Protein AF-A0A8T6UWV5-F1 (afdb_monomer_lite)

Secondary structure (DSSP, 8-state):
-EEEEEE-SSSEEEEEEEE--SS--HHHHHHHHHHTT--TTS-EEE-TT-HHHHHHHHHTT-TTEEE----TTHHHHHHHHHTTSEEEE-TT-HHHHHHHHH--EEEPTTSPEEEEE-

Structure (mmCIF, N/CA/C/O backbone):
data_AF-A0A8T6UWV5-F1
#
_entry.id   AF-A0A8T6UWV5-F1
#
loop_
_atom_site.group_PDB
_atom_site.id
_atom_site.type_symbol
_atom_site.label_atom_id
_atom_site.label_alt_id
_atom_site.label_comp_id
_atom_site.label_asym_id
_atom_site.label_entity_id
_atom_site.label_seq_id
_atom_site.pdbx_PDB_ins_code
_atom_site.Cartn_x
_atom_site.Cartn_y
_atom_site.Cartn_z
_atom_site.occupancy
_atom_site.B_iso_or_equiv
_atom_site.auth_seq_id
_atom_site.auth_comp_id
_atom_site.auth_asym_id
_atom_site.auth_atom_id
_atom_site.pdbx_PDB_model_num
ATOM 1 N N . ALA A 1 1 ? 1.239 -6.045 1.170 1.00 86.12 1 ALA A N 1
ATOM 2 C CA . ALA A 1 1 ? 0.349 -6.359 0.034 1.00 86.12 1 ALA A CA 1
ATOM 3 C C . ALA A 1 1 ? 0.506 -5.263 -1.013 1.00 86.12 1 ALA A C 1
ATOM 5 O O . ALA A 1 1 ? 0.861 -4.156 -0.627 1.00 86.12 1 ALA A O 1
ATOM 6 N N . LEU A 1 2 ? 0.273 -5.563 -2.291 1.00 90.75 2 LEU A N 1
ATOM 7 C CA . LEU A 1 2 ? 0.231 -4.596 -3.389 1.00 90.75 2 LEU A CA 1
ATOM 8 C C . LEU A 1 2 ? -1.200 -4.532 -3.919 1.00 90.75 2 LEU A C 1
ATOM 10 O O . LEU A 1 2 ? -1.771 -5.571 -4.269 1.00 90.75 2 LEU A O 1
ATOM 14 N N . 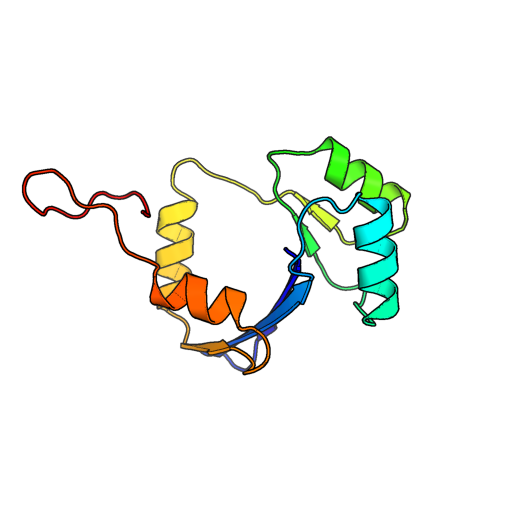ILE A 1 3 ? -1.763 -3.328 -3.947 1.00 92.62 3 ILE A N 1
ATOM 15 C CA . ILE A 1 3 ? -3.131 -3.056 -4.385 1.00 92.62 3 ILE A CA 1
ATOM 16 C C . ILE A 1 3 ? -3.056 -1.982 -5.461 1.00 92.62 3 ILE A C 1
ATOM 18 O O . ILE A 1 3 ? -2.459 -0.929 -5.250 1.00 92.62 3 ILE A O 1
ATOM 22 N N . GLU A 1 4 ? -3.668 -2.264 -6.597 1.00 93.06 4 GLU A N 1
ATOM 23 C CA . GLU A 1 4 ? -3.851 -1.321 -7.683 1.00 93.06 4 GLU A CA 1
ATOM 24 C C . GLU A 1 4 ? -5.176 -0.575 -7.490 1.00 93.06 4 GLU A C 1
ATOM 26 O O . GLU A 1 4 ? -6.197 -1.168 -7.114 1.00 93.06 4 GLU A O 1
ATOM 31 N N . VAL A 1 5 ? -5.149 0.737 -7.720 1.00 93.00 5 VAL A N 1
ATOM 32 C CA . VAL A 1 5 ? -6.293 1.630 -7.526 1.00 93.00 5 VAL A CA 1
ATOM 33 C C . VAL A 1 5 ? -6.597 2.334 -8.837 1.00 93.00 5 VAL A C 1
ATOM 35 O O . VAL A 1 5 ? -5.748 3.027 -9.387 1.00 93.00 5 VAL A O 1
ATOM 38 N N . HIS A 1 6 ? -7.834 2.195 -9.307 1.00 91.94 6 HIS A N 1
ATOM 39 C CA . HIS A 1 6 ? -8.315 2.797 -10.547 1.00 91.94 6 HIS A CA 1
ATOM 40 C C . HIS A 1 6 ? -9.407 3.811 -10.246 1.00 91.94 6 HIS A C 1
ATOM 42 O O . HIS A 1 6 ? -10.366 3.503 -9.540 1.00 91.94 6 HIS A O 1
ATOM 48 N N . ARG A 1 7 ? -9.326 5.012 -10.819 1.00 92.31 7 ARG A N 1
ATOM 49 C CA . ARG A 1 7 ? -10.450 5.952 -10.773 1.00 92.31 7 ARG A CA 1
ATOM 50 C C . ARG A 1 7 ? -11.403 5.644 -11.924 1.00 92.31 7 ARG A C 1
ATOM 52 O O . ARG A 1 7 ? -11.044 5.834 -13.080 1.00 92.31 7 ARG A O 1
ATOM 59 N N . ILE A 1 8 ? -12.603 5.157 -11.609 1.00 93.25 8 ILE A N 1
ATOM 60 C CA . ILE A 1 8 ? -13.609 4.799 -12.622 1.00 93.25 8 ILE A CA 1
ATOM 61 C C . ILE A 1 8 ? -14.376 6.049 -13.061 1.00 93.25 8 ILE A C 1
ATOM 63 O O . ILE A 1 8 ? -14.632 6.239 -14.247 1.00 93.25 8 ILE A O 1
ATOM 67 N N . ASN A 1 9 ? -14.743 6.901 -12.103 1.00 93.31 9 ASN A N 1
ATOM 68 C CA . ASN A 1 9 ? -15.380 8.193 -12.348 1.00 93.31 9 ASN A CA 1
ATOM 69 C C . ASN A 1 9 ? -15.106 9.153 -11.168 1.00 93.31 9 ASN A C 1
ATOM 71 O O . ASN A 1 9 ? -14.227 8.903 -10.337 1.00 93.31 9 ASN A O 1
ATOM 75 N N . ASP A 1 10 ? -15.833 10.269 -11.096 1.00 90.69 10 ASP A N 1
ATOM 76 C CA . ASP A 1 10 ? -15.617 11.280 -10.061 1.00 90.69 10 ASP A CA 1
ATOM 77 C C . ASP A 1 10 ? -15.878 10.779 -8.639 1.00 90.69 10 ASP A C 1
ATOM 79 O O . ASP A 1 10 ? -15.166 11.212 -7.732 1.00 90.69 10 ASP A O 1
ATOM 83 N N . THR A 1 11 ? -16.827 9.854 -8.461 1.00 93.56 11 THR A N 1
ATOM 84 C CA . THR A 1 11 ? -17.257 9.319 -7.162 1.00 93.56 11 THR A CA 1
ATOM 85 C C . THR A 1 11 ? -16.895 7.853 -6.955 1.00 93.56 11 THR A C 1
ATOM 87 O O . THR A 1 11 ? -16.974 7.382 -5.833 1.00 93.56 11 THR A O 1
ATOM 90 N N . THR A 1 12 ? -16.473 7.111 -7.979 1.00 93.75 12 THR A N 1
ATOM 91 C CA . THR A 1 12 ? -16.217 5.667 -7.890 1.00 93.75 12 THR A CA 1
ATOM 92 C C . THR A 1 12 ? -14.741 5.339 -8.078 1.00 93.75 12 THR A C 1
ATOM 94 O O . THR A 1 12 ? -14.127 5.700 -9.090 1.00 93.75 12 THR A O 1
ATOM 97 N N . ILE A 1 13 ? -14.201 4.560 -7.141 1.00 95.50 13 ILE A N 1
ATOM 98 C CA . ILE A 1 13 ? -12.853 3.992 -7.215 1.00 95.50 13 ILE A CA 1
ATOM 99 C C . ILE A 1 13 ? -12.909 2.463 -7.260 1.00 95.50 13 ILE A C 1
ATOM 101 O O . ILE A 1 13 ? -13.697 1.826 -6.562 1.00 95.50 13 ILE A O 1
ATOM 105 N N . GLY A 1 14 ? -12.071 1.875 -8.105 1.00 94.56 14 GLY A N 1
ATOM 106 C CA . GLY A 1 14 ? -11.877 0.440 -8.246 1.00 94.56 14 GLY A CA 1
ATOM 107 C C . GLY A 1 14 ? -10.616 -0.022 -7.527 1.00 94.56 14 GLY A C 1
ATOM 108 O O . GLY A 1 14 ? -9.561 0.582 -7.697 1.00 94.56 14 GLY A O 1
ATOM 109 N N . LEU A 1 15 ? -10.713 -1.104 -6.755 1.00 94.25 15 LEU A N 1
ATOM 110 C CA . LEU A 1 15 ? -9.576 -1.746 -6.096 1.00 94.25 15 LEU A CA 1
ATOM 111 C C . LEU A 1 15 ? -9.325 -3.138 -6.676 1.00 94.25 15 LEU A C 1
ATOM 113 O O . LEU A 1 15 ? -10.249 -3.953 -6.800 1.00 94.25 15 LEU A O 1
ATOM 117 N N . GLN A 1 16 ? -8.058 -3.424 -6.960 1.00 93.06 16 GLN A N 1
ATOM 118 C CA . GLN A 1 16 ? -7.592 -4.732 -7.393 1.00 93.06 16 GLN A CA 1
ATOM 119 C C . GLN A 1 16 ? -6.369 -5.159 -6.583 1.00 93.06 16 GLN A C 1
ATOM 121 O O . GLN A 1 16 ? -5.328 -4.513 -6.578 1.00 93.06 16 GLN A O 1
ATOM 126 N N . GLU A 1 17 ? -6.487 -6.283 -5.893 1.00 93.19 17 GLU A N 1
ATOM 127 C CA . GLU A 1 17 ? -5.374 -6.922 -5.208 1.00 93.19 17 GLU A CA 1
ATOM 128 C C . GLU A 1 17 ? -4.462 -7.602 -6.233 1.00 93.19 17 GLU A C 1
ATOM 130 O O . GLU A 1 17 ? -4.899 -8.478 -6.981 1.00 93.19 17 GLU A O 1
ATOM 135 N N . VAL A 1 18 ? -3.191 -7.198 -6.254 1.00 91.31 18 VAL A N 1
ATOM 136 C CA . VAL A 1 18 ? -2.178 -7.736 -7.174 1.00 91.31 18 VAL A CA 1
ATOM 137 C C . VAL A 1 18 ? -1.275 -8.725 -6.442 1.00 91.31 18 VAL A C 1
ATOM 139 O O . VAL A 1 18 ? -1.024 -9.831 -6.918 1.00 91.31 18 VAL A O 1
ATOM 142 N N . ILE A 1 19 ? -0.809 -8.365 -5.241 1.00 91.19 19 ILE A N 1
ATOM 143 C CA . ILE A 1 19 ? 0.062 -9.227 -4.432 1.00 91.19 19 ILE A CA 1
ATOM 144 C C . ILE A 1 19 ? -0.429 -9.267 -2.989 1.00 91.19 19 ILE A C 1
ATOM 146 O O . ILE A 1 19 ? -0.328 -8.284 -2.256 1.00 91.19 19 ILE A O 1
ATOM 150 N N . TYR A 1 20 ? -0.843 -10.446 -2.530 1.00 87.69 20 TYR A N 1
ATOM 151 C CA . TYR A 1 20 ? -1.095 -10.718 -1.116 1.00 87.69 20 TYR A CA 1
ATOM 152 C C . TYR A 1 20 ? -0.324 -11.967 -0.683 1.00 87.69 20 TYR A C 1
ATOM 154 O O . TYR A 1 20 ? -0.735 -13.097 -0.930 1.00 87.69 20 TYR A O 1
ATOM 162 N N . SER A 1 21 ? 0.853 -11.767 -0.086 1.00 85.00 21 SER A N 1
ATOM 163 C CA . SER A 1 21 ? 1.704 -12.850 0.413 1.00 85.00 21 SER A CA 1
ATOM 164 C C . SER A 1 21 ? 2.559 -12.367 1.578 1.00 85.00 21 SER A C 1
ATOM 166 O O . SER A 1 21 ? 2.894 -11.185 1.663 1.00 85.00 21 SER A O 1
ATOM 168 N N . LYS A 1 22 ? 2.925 -13.294 2.464 1.00 84.88 22 LYS A N 1
ATOM 169 C CA . LYS A 1 22 ? 3.864 -13.063 3.568 1.00 84.88 22 LYS A CA 1
ATOM 170 C C . LYS A 1 22 ? 5.243 -13.614 3.203 1.00 84.88 22 LYS A C 1
ATOM 172 O O . LYS A 1 22 ? 5.330 -14.540 2.402 1.00 84.88 22 LYS A O 1
ATOM 177 N N . GLY A 1 23 ? 6.292 -13.059 3.811 1.00 85.12 23 GLY A N 1
ATOM 178 C CA . GLY A 1 23 ? 7.660 -13.585 3.713 1.00 85.12 23 GLY A CA 1
ATOM 179 C C . GLY A 1 23 ? 8.361 -13.368 2.369 1.00 85.12 23 GLY A C 1
ATOM 180 O O . GLY A 1 23 ? 9.336 -14.057 2.098 1.00 85.12 23 GLY A O 1
ATOM 181 N N . LEU A 1 24 ? 7.870 -12.450 1.533 1.00 86.75 24 LEU A N 1
ATOM 182 C CA . LEU A 1 24 ? 8.557 -12.058 0.302 1.00 86.75 24 LEU A CA 1
ATOM 183 C C . LEU A 1 24 ? 9.654 -11.040 0.616 1.00 86.75 24 LEU A C 1
ATOM 185 O O . LEU A 1 24 ? 9.435 -10.133 1.421 1.00 86.75 24 LEU A O 1
ATOM 189 N N . THR A 1 25 ? 10.804 -11.170 -0.039 1.00 89.56 25 THR A N 1
ATOM 190 C CA . THR A 1 25 ? 11.829 -10.120 -0.034 1.00 89.56 25 THR A CA 1
ATOM 191 C C . THR A 1 25 ? 11.426 -8.973 -0.965 1.00 89.56 25 THR A C 1
ATOM 193 O O . THR A 1 25 ? 10.577 -9.146 -1.842 1.00 89.56 25 THR A O 1
ATOM 196 N N . ASN A 1 26 ? 12.055 -7.801 -0.827 1.00 90.25 26 ASN A N 1
ATOM 197 C CA . ASN A 1 26 ? 11.818 -6.665 -1.730 1.00 90.25 26 ASN A CA 1
ATOM 198 C C . ASN A 1 26 ? 12.087 -7.036 -3.199 1.00 90.25 26 ASN A C 1
ATOM 200 O O . ASN A 1 26 ? 11.328 -6.657 -4.090 1.00 90.25 26 ASN A O 1
ATOM 204 N N . LYS A 1 27 ? 13.103 -7.872 -3.443 1.00 89.50 27 LYS A N 1
ATOM 205 C CA . LYS A 1 27 ? 13.386 -8.419 -4.771 1.00 89.50 27 LYS A CA 1
ATOM 206 C C . LYS A 1 27 ? 12.253 -9.314 -5.281 1.00 89.50 27 LYS A C 1
ATOM 208 O O . LYS A 1 27 ? 11.822 -9.143 -6.415 1.00 89.50 27 LYS A O 1
ATOM 213 N N . ASP A 1 28 ? 11.739 -10.225 -4.452 1.00 91.56 28 ASP A N 1
ATOM 214 C CA . ASP A 1 28 ? 10.628 -11.104 -4.851 1.00 91.56 28 ASP A CA 1
ATOM 215 C C . ASP A 1 28 ? 9.358 -10.305 -5.163 1.00 91.56 28 ASP A C 1
ATOM 217 O O . ASP A 1 28 ? 8.611 -10.654 -6.075 1.00 91.56 28 ASP A O 1
ATOM 221 N N . ILE A 1 29 ? 9.107 -9.227 -4.411 1.00 91.12 29 ILE A N 1
ATOM 222 C CA . ILE A 1 29 ? 7.992 -8.309 -4.668 1.00 91.12 29 ILE A CA 1
ATOM 223 C C . ILE A 1 29 ? 8.154 -7.659 -6.043 1.00 91.12 29 ILE A C 1
ATOM 225 O O . ILE A 1 29 ? 7.191 -7.643 -6.806 1.00 91.12 29 ILE A O 1
ATOM 229 N N . TYR A 1 30 ? 9.351 -7.160 -6.365 1.00 91.56 30 TYR A N 1
ATOM 230 C CA . TYR A 1 30 ? 9.635 -6.526 -7.652 1.00 91.56 30 TYR A CA 1
ATOM 231 C C . TYR A 1 30 ? 9.458 -7.494 -8.831 1.00 91.56 30 TYR A C 1
ATOM 233 O O . TYR A 1 30 ? 8.713 -7.192 -9.761 1.00 91.56 30 TYR A O 1
ATOM 241 N N . GLU A 1 31 ? 10.074 -8.679 -8.775 1.00 92.38 31 GLU A N 1
ATOM 242 C CA . GLU A 1 31 ? 9.959 -9.679 -9.848 1.00 92.38 31 GLU A CA 1
ATOM 243 C C . GLU A 1 31 ? 8.510 -10.146 -10.019 1.00 92.38 31 GLU A C 1
ATOM 245 O O . GLU A 1 31 ? 7.990 -10.190 -11.130 1.00 92.38 31 GLU A O 1
ATOM 250 N N . LYS A 1 32 ? 7.798 -10.394 -8.914 1.00 92.56 32 LYS A N 1
ATOM 251 C CA . LYS A 1 32 ? 6.390 -10.792 -8.978 1.00 92.56 32 LYS A CA 1
ATOM 252 C C . LYS A 1 32 ? 5.494 -9.681 -9.525 1.00 92.56 32 LYS A C 1
ATOM 254 O O . LYS A 1 32 ? 4.565 -9.973 -10.270 1.00 92.56 32 LYS A O 1
ATOM 259 N N . ALA A 1 33 ? 5.743 -8.423 -9.162 1.00 91.31 33 ALA A N 1
ATOM 260 C CA . ALA A 1 33 ? 5.013 -7.284 -9.717 1.00 91.31 33 ALA A CA 1
ATOM 261 C C . ALA A 1 33 ? 5.239 -7.181 -11.232 1.00 91.31 33 ALA A C 1
ATOM 263 O O . ALA A 1 33 ? 4.285 -7.016 -11.990 1.00 91.31 33 ALA A O 1
ATOM 264 N N . LYS A 1 34 ? 6.483 -7.376 -11.676 1.00 91.12 34 LYS A N 1
ATOM 265 C CA . LYS A 1 34 ? 6.851 -7.399 -13.091 1.00 91.12 34 LYS A CA 1
ATOM 266 C C . LYS A 1 34 ? 6.164 -8.536 -13.854 1.00 91.12 34 LYS A C 1
ATOM 268 O O . LYS A 1 34 ? 5.592 -8.286 -14.911 1.00 91.12 34 LYS A O 1
ATOM 273 N N . ASP A 1 35 ? 6.160 -9.751 -13.306 1.00 92.38 35 ASP A N 1
ATOM 274 C CA . ASP A 1 35 ? 5.498 -10.921 -13.904 1.00 92.38 35 ASP A CA 1
ATOM 275 C C . ASP A 1 35 ? 3.979 -10.741 -14.025 1.00 92.38 35 ASP A C 1
ATOM 277 O O . ASP A 1 35 ? 3.353 -11.236 -14.962 1.00 92.38 35 ASP 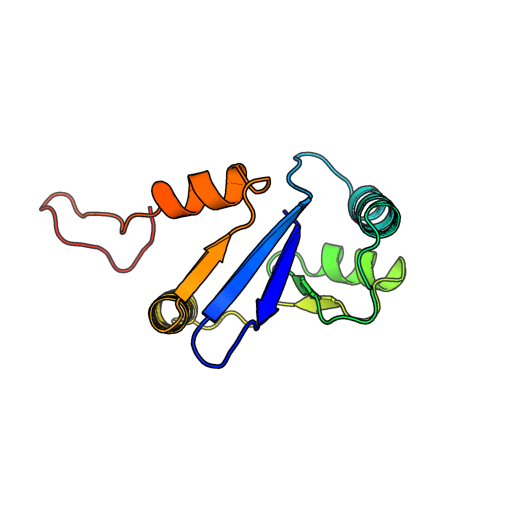A O 1
ATOM 281 N N . LEU A 1 36 ? 3.378 -10.012 -13.081 1.00 89.56 36 LEU A N 1
ATOM 282 C CA . LEU A 1 36 ? 1.956 -9.668 -13.087 1.00 89.56 36 LEU A CA 1
ATOM 283 C C . LEU A 1 36 ? 1.624 -8.479 -14.002 1.00 89.56 36 LEU A C 1
ATOM 285 O O . LEU A 1 36 ? 0.454 -8.117 -14.114 1.00 89.56 36 LEU A O 1
ATOM 289 N N . GLY A 1 37 ? 2.623 -7.893 -14.667 1.00 89.62 37 GLY A N 1
ATOM 290 C CA . GLY A 1 37 ? 2.440 -6.786 -15.601 1.00 89.62 37 GLY A CA 1
ATOM 291 C C . GLY A 1 37 ? 2.167 -5.442 -14.928 1.00 89.62 37 GLY A C 1
ATOM 292 O O . GLY A 1 37 ? 1.541 -4.586 -15.547 1.00 89.62 37 GLY A O 1
ATOM 293 N N . VAL A 1 38 ? 2.608 -5.249 -13.678 1.00 89.44 38 VAL A N 1
ATOM 294 C CA . VAL A 1 38 ? 2.512 -3.951 -12.994 1.00 89.44 38 VAL A CA 1
ATOM 295 C C . VAL A 1 38 ? 3.316 -2.909 -13.766 1.00 89.44 38 VAL A C 1
ATOM 297 O O . VAL A 1 38 ? 4.494 -3.110 -14.067 1.00 89.44 38 VAL A O 1
ATOM 300 N N . ASP A 1 39 ? 2.683 -1.775 -14.055 1.00 89.12 39 ASP A N 1
ATOM 301 C CA . ASP A 1 39 ? 3.354 -0.639 -14.669 1.00 89.12 39 ASP A CA 1
ATOM 302 C C . ASP A 1 39 ? 4.173 0.138 -13.629 1.00 89.12 39 ASP A C 1
ATOM 304 O O . ASP A 1 39 ? 3.640 0.886 -12.810 1.00 89.12 39 ASP A O 1
ATOM 308 N N . PHE A 1 40 ? 5.498 -0.005 -13.684 1.00 90.06 40 PHE A N 1
ATOM 309 C CA . PHE A 1 40 ? 6.424 0.742 -12.827 1.00 90.06 40 PHE A CA 1
ATOM 310 C C . PHE A 1 40 ? 6.529 2.237 -13.180 1.00 90.06 40 PHE A C 1
ATOM 312 O O . PHE A 1 40 ? 7.193 2.979 -12.454 1.00 90.06 40 PHE A O 1
ATOM 319 N N . GLY A 1 41 ? 5.892 2.684 -14.270 1.00 89.75 41 GLY A N 1
ATOM 320 C CA . GLY A 1 41 ? 5.680 4.095 -14.592 1.00 89.75 41 GLY A CA 1
ATOM 321 C C . GLY A 1 41 ? 4.524 4.739 -13.818 1.00 89.75 41 GLY A C 1
ATOM 322 O O . GLY A 1 41 ? 4.421 5.966 -13.789 1.00 89.75 41 GLY A O 1
ATOM 323 N N . THR A 1 42 ? 3.684 3.937 -13.162 1.00 89.75 42 THR A N 1
ATOM 324 C CA . THR A 1 42 ? 2.584 4.412 -12.319 1.00 89.75 42 THR A CA 1
ATOM 325 C C . THR A 1 42 ? 3.070 4.678 -10.891 1.00 89.75 42 THR A C 1
ATOM 327 O O . THR A 1 42 ? 3.889 3.937 -10.341 1.00 89.75 42 THR A O 1
ATOM 330 N N . GLU A 1 43 ? 2.561 5.749 -10.277 1.00 92.81 43 GLU A N 1
ATOM 331 C CA . GLU A 1 43 ? 2.903 6.121 -8.904 1.00 92.81 43 GLU A CA 1
ATOM 332 C C . GLU A 1 43 ? 2.506 5.017 -7.912 1.00 92.81 43 GLU A C 1
ATOM 334 O O . GLU A 1 43 ? 1.343 4.628 -7.802 1.00 92.81 43 GLU A O 1
ATOM 339 N N . CYS A 1 44 ? 3.482 4.538 -7.142 1.00 93.00 44 CYS A N 1
ATOM 340 C CA . CYS A 1 44 ? 3.287 3.565 -6.078 1.00 93.00 44 CYS A CA 1
ATOM 341 C C . CYS A 1 44 ? 3.536 4.225 -4.723 1.00 93.00 44 CYS A C 1
ATOM 343 O O . CYS A 1 44 ? 4.641 4.682 -4.437 1.00 93.00 44 CYS A O 1
ATOM 345 N N . ILE A 1 45 ? 2.527 4.226 -3.851 1.00 92.25 45 ILE A N 1
ATOM 346 C CA . ILE A 1 45 ? 2.648 4.759 -2.492 1.00 92.25 45 ILE A CA 1
ATOM 347 C C . ILE A 1 45 ? 2.921 3.612 -1.516 1.00 92.25 45 ILE A C 1
ATOM 349 O O . ILE A 1 45 ? 2.083 2.731 -1.325 1.00 92.25 45 ILE A O 1
ATOM 353 N N . ALA A 1 46 ? 4.095 3.627 -0.889 1.00 90.75 46 ALA A N 1
ATOM 354 C CA . ALA A 1 46 ? 4.566 2.595 0.031 1.00 90.75 46 ALA A CA 1
ATOM 355 C C . ALA A 1 46 ? 4.556 3.068 1.491 1.00 90.75 46 ALA A C 1
ATOM 357 O O . ALA A 1 46 ? 4.561 4.266 1.778 1.00 90.75 46 ALA A O 1
ATOM 358 N N . ASP A 1 47 ? 4.554 2.131 2.442 1.00 85.38 47 ASP A N 1
ATOM 359 C CA . ASP A 1 47 ? 4.576 2.483 3.861 1.00 85.38 47 ASP A CA 1
ATOM 360 C C . ASP A 1 47 ? 5.893 3.175 4.248 1.00 85.38 47 ASP A C 1
ATOM 362 O O . ASP A 1 47 ? 6.975 2.599 4.162 1.00 85.38 47 ASP A O 1
ATOM 366 N N . SER A 1 48 ? 5.792 4.412 4.736 1.00 85.25 48 SER A N 1
ATOM 367 C CA . SER A 1 4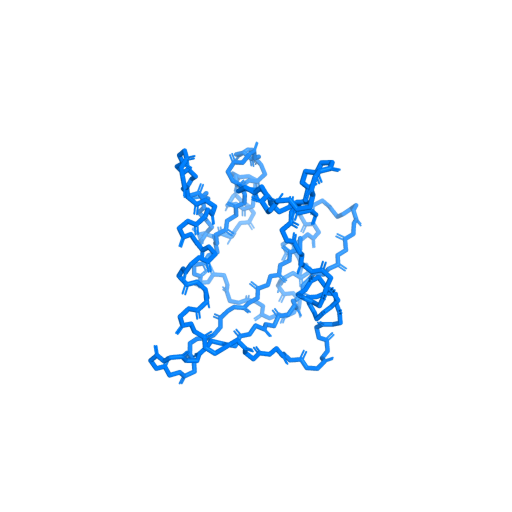8 ? 6.931 5.215 5.185 1.00 85.25 48 SER A CA 1
ATOM 368 C C . SER A 1 48 ? 7.582 4.722 6.479 1.00 85.25 48 SER A C 1
ATOM 370 O O . SER A 1 48 ? 8.636 5.233 6.851 1.00 85.25 48 SER A O 1
ATOM 372 N N . ALA A 1 49 ? 6.996 3.733 7.162 1.00 82.88 49 ALA A N 1
ATOM 373 C CA . ALA A 1 49 ? 7.612 3.105 8.330 1.00 82.88 49 ALA A CA 1
ATOM 374 C C . ALA A 1 49 ? 8.906 2.333 7.990 1.00 82.88 49 ALA A C 1
ATOM 376 O O . ALA A 1 49 ? 9.756 2.170 8.865 1.00 82.88 49 ALA A O 1
ATOM 377 N N . GLU A 1 50 ? 9.087 1.909 6.732 1.00 82.44 50 GLU A N 1
ATOM 378 C CA . GLU A 1 50 ? 10.259 1.153 6.269 1.00 82.44 50 GLU A CA 1
ATOM 379 C C . GLU A 1 50 ? 10.979 1.856 5.099 1.00 82.44 50 GLU A C 1
ATOM 381 O O . GLU A 1 50 ? 10.974 1.366 3.967 1.00 82.44 50 GLU A O 1
ATOM 386 N N . PRO A 1 51 ? 11.653 3.000 5.338 1.00 86.56 51 PRO A N 1
ATOM 387 C CA . PRO A 1 51 ? 12.291 3.782 4.274 1.00 86.56 51 PRO A CA 1
ATOM 388 C C . PRO A 1 51 ? 13.392 3.014 3.526 1.00 86.56 51 PRO A C 1
ATOM 390 O O . PRO A 1 51 ? 13.597 3.247 2.339 1.00 86.56 51 PRO A O 1
ATOM 393 N N . LYS A 1 52 ? 14.060 2.060 4.191 1.00 88.88 52 LYS A N 1
ATOM 394 C CA . LYS A 1 52 ? 15.077 1.203 3.560 1.00 88.88 52 LYS A CA 1
ATOM 395 C C . LYS A 1 52 ? 14.483 0.313 2.470 1.00 88.88 52 LYS A C 1
ATOM 397 O O . LYS A 1 52 ? 15.065 0.197 1.401 1.00 88.88 52 LYS A O 1
ATOM 402 N N . SER A 1 53 ? 13.311 -0.269 2.717 1.00 88.69 53 SER A N 1
ATOM 403 C CA . SER A 1 53 ? 12.635 -1.129 1.742 1.00 88.69 53 SER A CA 1
ATOM 404 C C . SER A 1 53 ? 12.213 -0.344 0.498 1.00 88.69 53 SER A C 1
ATOM 406 O O . SER A 1 53 ? 12.310 -0.848 -0.617 1.00 88.69 53 SER A O 1
ATOM 408 N N . ILE A 1 54 ? 11.799 0.915 0.677 1.00 89.56 54 ILE A N 1
ATOM 409 C CA . ILE A 1 54 ? 11.472 1.825 -0.430 1.00 89.56 54 ILE A CA 1
ATOM 410 C C . ILE A 1 54 ? 12.719 2.121 -1.268 1.00 89.56 54 ILE A C 1
ATOM 412 O O . ILE A 1 54 ? 12.673 2.024 -2.493 1.00 89.56 54 ILE A O 1
ATOM 416 N N . GLU A 1 55 ? 13.835 2.451 -0.616 1.00 91.31 55 GLU A N 1
ATOM 417 C CA . GLU A 1 55 ? 15.106 2.707 -1.298 1.00 91.31 55 GLU A CA 1
ATOM 418 C C . GLU A 1 55 ? 15.605 1.469 -2.061 1.00 91.31 55 GLU A C 1
ATOM 420 O O . GLU A 1 55 ? 16.014 1.583 -3.215 1.00 91.31 55 GLU A O 1
ATOM 425 N N . GLU A 1 56 ? 15.504 0.277 -1.469 1.00 92.12 56 GLU A N 1
ATOM 426 C CA . GLU A 1 56 ? 15.856 -0.977 -2.139 1.00 92.12 56 GLU A CA 1
ATOM 427 C C . GLU A 1 56 ? 15.005 -1.221 -3.392 1.00 92.12 56 GLU A C 1
ATOM 429 O O . GLU A 1 56 ? 15.555 -1.560 -4.440 1.00 92.12 56 GLU A O 1
ATOM 434 N N . LEU A 1 57 ? 13.683 -1.023 -3.321 1.00 91.38 57 LEU A N 1
ATOM 435 C CA . LEU A 1 57 ? 12.782 -1.176 -4.471 1.00 91.38 57 LEU A CA 1
ATOM 436 C C . LEU A 1 57 ? 13.075 -0.148 -5.573 1.00 91.38 57 LEU A C 1
ATOM 438 O O . LEU A 1 57 ? 13.071 -0.497 -6.755 1.00 91.38 57 LEU A O 1
ATOM 442 N N . TYR A 1 58 ? 13.389 1.093 -5.194 1.00 91.50 58 TYR A N 1
ATOM 443 C CA . TYR A 1 58 ? 13.811 2.131 -6.132 1.00 91.50 58 TYR A CA 1
ATOM 444 C C . TYR A 1 58 ? 15.101 1.736 -6.863 1.00 91.50 58 TYR A C 1
ATOM 446 O O . TYR A 1 58 ? 15.160 1.784 -8.092 1.00 91.50 58 TYR A O 1
ATOM 454 N N . GLN A 1 59 ? 16.112 1.262 -6.127 1.00 90.44 59 GLN A N 1
ATOM 455 C CA . GLN A 1 59 ? 17.375 0.776 -6.696 1.00 90.44 59 GLN A CA 1
ATOM 456 C C . GLN A 1 59 ? 17.193 -0.458 -7.594 1.00 90.44 59 GLN A C 1
ATOM 458 O O . GLN A 1 59 ? 17.935 -0.623 -8.560 1.00 90.44 59 GLN A O 1
ATOM 463 N N . HIS A 1 60 ? 16.197 -1.304 -7.311 1.00 89.06 60 HIS A N 1
ATOM 464 C CA . HIS A 1 60 ? 15.839 -2.456 -8.148 1.00 89.06 60 HIS A CA 1
ATOM 465 C C . HIS A 1 60 ? 15.091 -2.073 -9.437 1.00 89.06 60 HIS A C 1
ATOM 467 O O . HIS A 1 60 ? 14.906 -2.930 -10.299 1.00 89.06 60 HIS A O 1
ATOM 473 N N . GLY A 1 61 ? 14.704 -0.804 -9.604 1.00 88.06 61 GLY A N 1
ATOM 474 C CA . GLY A 1 61 ? 14.103 -0.286 -10.834 1.00 88.06 61 GLY A CA 1
ATOM 475 C C . GLY A 1 61 ? 12.647 0.154 -10.703 1.00 88.06 61 GLY A C 1
ATOM 476 O O . GLY A 1 61 ? 12.040 0.503 -11.713 1.00 88.06 61 GLY A O 1
ATOM 477 N N . TRP A 1 62 ? 12.070 0.166 -9.497 1.00 92.12 62 TRP A N 1
ATOM 478 C CA . TRP A 1 62 ? 10.750 0.756 -9.259 1.00 92.12 62 TRP A CA 1
ATOM 479 C C . TRP A 1 62 ? 10.877 2.272 -9.079 1.00 92.12 62 TRP A C 1
ATOM 481 O O . TRP A 1 62 ? 10.843 2.799 -7.971 1.00 92.12 62 TRP A O 1
ATOM 491 N N . THR A 1 63 ? 11.064 2.994 -10.179 1.00 89.50 63 THR A N 1
ATOM 492 C CA . THR A 1 63 ? 11.423 4.422 -10.148 1.00 89.50 63 THR A CA 1
ATOM 493 C C . THR A 1 63 ? 10.315 5.338 -9.623 1.00 89.50 63 THR A C 1
ATOM 495 O O . THR A 1 63 ? 10.623 6.403 -9.095 1.00 89.50 63 THR A O 1
ATOM 498 N N . MET A 1 64 ? 9.046 4.931 -9.732 1.00 93.25 64 MET A N 1
ATOM 499 C CA . MET A 1 64 ? 7.871 5.716 -9.319 1.00 93.25 64 MET A CA 1
ATOM 500 C C . MET A 1 64 ? 7.324 5.308 -7.938 1.00 93.25 64 MET A C 1
ATOM 502 O O . MET A 1 64 ? 6.122 5.388 -7.695 1.00 93.25 64 MET A O 1
ATOM 506 N N . ILE A 1 65 ? 8.182 4.829 -7.029 1.00 93.12 65 ILE A N 1
ATOM 507 C CA . ILE A 1 65 ? 7.800 4.499 -5.648 1.00 93.12 65 ILE A CA 1
ATOM 508 C C . ILE A 1 65 ? 8.047 5.679 -4.698 1.00 93.12 65 ILE A C 1
ATOM 510 O O . ILE A 1 65 ? 9.130 6.264 -4.677 1.00 93.12 65 ILE A O 1
ATOM 514 N N . TYR A 1 66 ? 7.054 6.006 -3.869 1.00 92.69 66 TYR A N 1
ATOM 515 C CA . TYR A 1 66 ? 7.097 7.129 -2.934 1.00 92.69 66 TYR A CA 1
ATOM 516 C C . TYR A 1 66 ? 6.640 6.722 -1.527 1.00 92.69 66 TYR A C 1
ATOM 518 O O . TYR A 1 66 ? 5.719 5.915 -1.379 1.00 92.69 66 TYR A O 1
ATOM 526 N N . PRO A 1 67 ? 7.235 7.293 -0.466 1.00 91.88 67 PRO A N 1
ATOM 527 C CA . PRO A 1 67 ? 6.778 7.066 0.899 1.00 91.88 67 PRO A CA 1
ATOM 528 C C . PRO A 1 67 ? 5.428 7.746 1.166 1.00 91.88 67 PRO A C 1
ATOM 530 O O . PRO A 1 67 ? 5.217 8.910 0.827 1.00 91.88 67 PRO A O 1
ATOM 533 N N . ALA A 1 68 ? 4.531 7.048 1.861 1.00 89.62 68 ALA A N 1
ATOM 534 C CA . ALA A 1 68 ? 3.257 7.594 2.310 1.00 89.62 68 ALA A CA 1
ATOM 535 C C . ALA A 1 68 ? 3.456 8.735 3.321 1.00 89.62 68 ALA A C 1
ATOM 537 O O . ALA A 1 68 ? 4.105 8.568 4.361 1.00 89.62 68 ALA A O 1
ATOM 538 N N . VAL A 1 69 ? 2.825 9.883 3.068 1.00 85.88 69 VAL A N 1
ATOM 539 C CA . VAL A 1 69 ? 2.845 11.030 3.984 1.00 85.88 69 VAL A CA 1
ATOM 540 C C . VAL A 1 69 ? 1.836 10.800 5.114 1.00 85.88 69 VAL A C 1
ATOM 542 O O . VAL A 1 69 ? 0.629 10.942 4.929 1.00 85.88 69 VAL A O 1
ATOM 545 N N . LYS A 1 70 ? 2.325 10.445 6.308 1.00 78.31 70 LYS A N 1
ATOM 546 C CA . LYS A 1 70 ? 1.495 10.221 7.503 1.00 78.31 70 LYS A CA 1
ATOM 547 C C . LYS A 1 70 ? 1.512 11.454 8.413 1.00 78.31 70 LYS A C 1
ATOM 549 O O . LYS A 1 70 ? 2.536 11.795 8.996 1.00 78.31 70 LYS A O 1
ATOM 554 N N . GLY A 1 71 ? 0.365 12.116 8.556 1.00 76.62 71 GLY A N 1
ATOM 555 C CA . GLY A 1 71 ? 0.128 13.191 9.533 1.00 76.62 71 GLY A CA 1
ATOM 556 C C . GLY A 1 71 ? -0.590 12.697 10.796 1.00 76.62 71 GLY A C 1
ATOM 557 O O . GLY A 1 71 ? -1.227 11.643 10.770 1.00 76.62 71 GLY A O 1
ATOM 558 N N . LYS A 1 72 ? -0.545 13.477 11.889 1.00 66.81 72 LYS A N 1
ATOM 559 C CA . LYS A 1 72 ? -1.109 13.112 13.211 1.00 66.81 72 LYS A CA 1
ATOM 560 C C . LYS A 1 72 ? -2.619 12.795 13.199 1.00 66.81 72 LYS A C 1
ATOM 562 O O . LYS A 1 72 ? -3.069 12.044 14.053 1.00 66.81 72 LYS A O 1
ATOM 567 N N . ASP A 1 73 ? -3.354 13.250 12.184 1.00 73.06 73 ASP A N 1
ATOM 568 C CA . ASP A 1 73 ? -4.784 12.956 11.974 1.00 73.06 73 ASP A CA 1
ATOM 569 C C . ASP A 1 73 ? -5.081 12.336 10.591 1.00 73.06 73 ASP A C 1
ATOM 571 O O . ASP A 1 73 ? -6.231 12.244 10.162 1.00 73.06 73 ASP A O 1
ATOM 575 N N . SER A 1 74 ? -4.042 11.889 9.876 1.00 76.31 74 SER A N 1
ATOM 576 C CA . SER A 1 74 ? -4.155 11.422 8.483 1.00 76.31 74 SER A CA 1
ATOM 577 C C . SER A 1 74 ? -5.022 10.175 8.313 1.00 76.31 74 SER A C 1
ATOM 579 O O . SER A 1 74 ? -5.682 10.036 7.289 1.00 76.31 74 SER A O 1
ATOM 581 N N . ILE A 1 75 ? -5.078 9.305 9.324 1.00 79.56 75 ILE A N 1
ATOM 582 C CA . ILE A 1 75 ? -5.862 8.065 9.276 1.00 79.56 75 ILE A CA 1
ATOM 583 C C . ILE A 1 75 ? -7.361 8.382 9.211 1.00 79.56 75 ILE A C 1
ATOM 585 O O . ILE A 1 75 ? -8.040 7.945 8.289 1.00 79.56 75 ILE A O 1
ATOM 589 N N . ASN A 1 76 ? -7.873 9.191 10.145 1.00 82.06 76 ASN A N 1
ATOM 590 C CA . ASN A 1 76 ? -9.300 9.531 10.190 1.00 82.06 76 ASN A CA 1
ATOM 591 C C . ASN A 1 76 ? -9.723 10.355 8.973 1.00 82.06 76 ASN A C 1
ATOM 593 O O . ASN A 1 76 ? -10.774 10.087 8.398 1.00 82.06 76 ASN A O 1
ATOM 597 N N . ASN A 1 77 ? -8.889 11.310 8.551 1.00 84.69 77 ASN A N 1
ATOM 598 C CA . ASN A 1 77 ? -9.156 12.104 7.353 1.00 84.69 77 ASN A CA 1
ATOM 599 C C . ASN A 1 77 ? -9.166 11.228 6.093 1.00 84.69 77 ASN A C 1
ATOM 601 O O . ASN A 1 77 ? -10.034 11.395 5.244 1.00 84.69 77 ASN A O 1
ATOM 605 N N . GLY A 1 78 ? -8.243 10.266 5.990 1.00 85.00 78 GLY A N 1
ATOM 606 C CA . GLY A 1 78 ? -8.207 9.304 4.891 1.00 85.00 78 GLY A CA 1
ATOM 607 C C . GLY A 1 78 ? -9.450 8.416 4.855 1.00 85.00 78 GLY A C 1
ATOM 608 O O . GLY A 1 78 ? -10.045 8.248 3.798 1.00 85.00 78 GLY A O 1
ATOM 609 N N . ILE A 1 79 ? -9.900 7.912 6.008 1.00 85.38 79 ILE A N 1
ATOM 610 C CA . ILE A 1 79 ? -11.129 7.108 6.101 1.00 85.38 79 ILE A CA 1
ATOM 611 C C . ILE A 1 79 ? -12.356 7.937 5.707 1.00 85.38 79 ILE A C 1
ATOM 613 O O . ILE A 1 79 ? -13.178 7.470 4.926 1.00 85.38 79 ILE A O 1
ATOM 617 N N . GLN A 1 80 ? -12.471 9.174 6.198 1.00 85.38 80 GLN A N 1
ATOM 618 C CA . GLN A 1 80 ? -13.565 10.076 5.821 1.00 85.38 80 GLN A CA 1
ATOM 619 C C . GLN A 1 80 ? -13.554 10.404 4.328 1.00 85.38 80 GLN A C 1
ATOM 621 O O . GLN A 1 80 ? -14.615 10.477 3.718 1.00 85.38 80 GLN A O 1
ATOM 626 N N . LEU A 1 81 ? -12.372 10.581 3.735 1.00 88.00 81 LEU A N 1
ATOM 627 C CA . LEU A 1 81 ? -12.231 10.779 2.298 1.00 88.00 81 LEU A CA 1
ATOM 628 C C . LEU A 1 81 ? -12.693 9.535 1.531 1.00 88.00 81 LEU A C 1
ATOM 630 O O . LEU A 1 81 ? -13.486 9.661 0.609 1.00 88.00 81 LEU A O 1
ATOM 634 N N . LEU A 1 82 ? -12.263 8.337 1.939 1.00 87.69 82 LEU A N 1
ATOM 635 C CA . LEU A 1 82 ? -12.686 7.077 1.319 1.00 87.69 82 LEU A CA 1
ATOM 636 C C . LEU A 1 82 ? -14.201 6.853 1.415 1.00 87.69 82 LEU A C 1
ATOM 638 O O . LEU A 1 82 ? -14.790 6.340 0.472 1.00 87.69 82 LEU A O 1
ATOM 642 N N . GLN A 1 83 ? -14.842 7.282 2.507 1.00 87.12 83 GLN A N 1
ATOM 643 C CA . GLN A 1 83 ? -16.301 7.220 2.678 1.00 87.12 83 GLN A CA 1
ATOM 644 C C . GLN A 1 83 ? -17.081 8.120 1.705 1.00 87.12 83 GLN A C 1
ATOM 646 O O . GLN A 1 83 ? -18.287 7.938 1.561 1.00 87.12 83 GLN A O 1
ATOM 651 N N . GLN A 1 84 ? -16.427 9.085 1.050 1.00 89.69 84 GLN A N 1
ATOM 652 C CA . GLN A 1 84 ? -17.049 9.914 0.010 1.00 89.69 84 GLN A CA 1
ATOM 653 C C . GLN A 1 84 ? -17.065 9.227 -1.362 1.00 89.69 84 GLN A C 1
ATOM 655 O O . GLN A 1 84 ? -17.736 9.722 -2.267 1.00 89.69 84 GLN A O 1
ATOM 660 N N . PHE A 1 85 ? -16.338 8.116 -1.523 1.00 92.56 85 PHE A N 1
ATOM 661 C CA . PHE A 1 85 ? -16.271 7.363 -2.770 1.00 92.56 85 PHE A CA 1
ATOM 662 C C . PHE A 1 85 ? -17.053 6.049 -2.686 1.00 92.56 85 PHE A C 1
ATOM 664 O O . PHE A 1 85 ? -17.039 5.346 -1.676 1.00 92.56 85 PHE A O 1
ATOM 671 N N . ASP A 1 86 ? -17.657 5.664 -3.804 1.00 92.56 86 ASP A N 1
ATOM 672 C CA . ASP A 1 86 ? -18.149 4.316 -4.04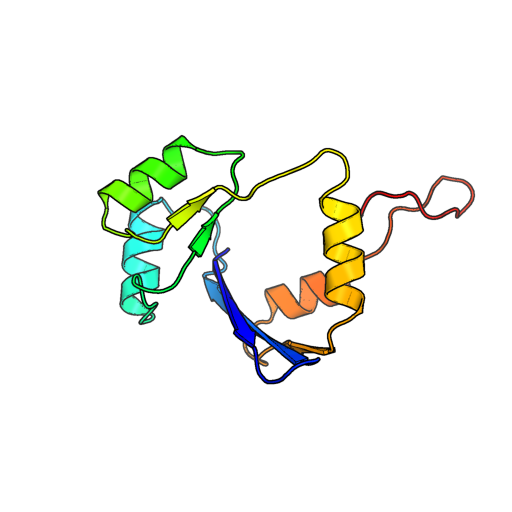7 1.00 92.56 86 ASP A CA 1
ATOM 673 C C . ASP A 1 86 ? -16.959 3.401 -4.356 1.00 92.56 86 ASP A C 1
ATOM 675 O O . ASP A 1 86 ? -16.324 3.501 -5.409 1.00 92.56 86 ASP A O 1
ATOM 679 N N . ILE A 1 87 ? -16.640 2.503 -3.426 1.00 93.12 87 ILE A N 1
ATOM 680 C CA . ILE A 1 87 ? -15.527 1.562 -3.578 1.00 93.12 87 ILE A CA 1
ATOM 681 C C . ILE A 1 87 ? -16.044 0.264 -4.194 1.00 93.12 87 ILE A C 1
ATOM 683 O O . ILE A 1 87 ? -16.812 -0.473 -3.573 1.00 93.12 87 ILE A O 1
ATOM 687 N N . VAL A 1 88 ? -15.576 -0.054 -5.399 1.00 93.75 88 VAL A N 1
ATOM 688 C CA . VAL A 1 88 ? -15.817 -1.348 -6.045 1.00 93.75 88 VAL A CA 1
ATOM 689 C C . VAL A 1 88 ? -14.543 -2.182 -6.037 1.00 93.75 88 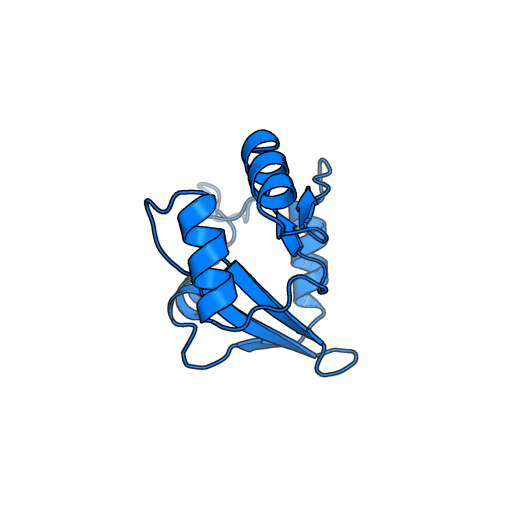VAL A C 1
ATOM 691 O O . VAL A 1 88 ? -13.446 -1.678 -6.251 1.00 93.75 88 VAL A O 1
ATOM 694 N N . VAL A 1 89 ? -14.673 -3.480 -5.777 1.00 93.12 89 VAL A N 1
ATOM 695 C CA . VAL A 1 89 ? -13.526 -4.384 -5.628 1.00 93.12 89 VAL A CA 1
ATOM 696 C C . VAL A 1 89 ? -13.666 -5.545 -6.600 1.00 93.12 89 VAL A C 1
ATOM 698 O O . VAL A 1 89 ? -14.748 -6.125 -6.736 1.00 93.12 89 VAL A O 1
ATOM 701 N N . THR A 1 90 ? -12.579 -5.905 -7.284 1.00 91.69 90 THR A N 1
ATOM 702 C CA . THR A 1 90 ? -12.583 -7.062 -8.188 1.00 91.69 90 THR A CA 1
ATOM 703 C C . THR A 1 90 ? -12.824 -8.360 -7.411 1.00 91.69 90 THR A C 1
ATOM 705 O O . THR A 1 90 ? -12.308 -8.559 -6.311 1.00 91.69 90 THR A O 1
ATOM 708 N N . LYS A 1 91 ? -13.607 -9.286 -7.983 1.00 89.44 91 LYS A N 1
ATOM 709 C CA . LYS A 1 91 ? -14.028 -10.530 -7.300 1.00 89.44 91 LYS A CA 1
ATOM 710 C C . LYS A 1 91 ? -12.863 -11.428 -6.861 1.00 89.44 91 LYS A C 1
ATOM 712 O O . LYS A 1 91 ? -13.028 -12.205 -5.927 1.00 89.44 91 LYS A O 1
ATOM 717 N N . SER A 1 92 ? -11.718 -11.341 -7.536 1.00 89.69 92 SER A N 1
ATOM 718 C CA . SER A 1 92 ? -10.495 -12.085 -7.211 1.00 89.69 92 SER A CA 1
ATOM 719 C C . SER A 1 92 ? -9.780 -11.566 -5.960 1.00 89.69 92 SER A C 1
ATOM 721 O O . SER A 1 92 ? -9.005 -12.308 -5.363 1.00 89.69 92 SER A O 1
ATOM 723 N N . SER A 1 93 ? -10.062 -10.333 -5.530 1.00 91.94 93 SER A N 1
ATOM 724 C CA . SER A 1 93 ? -9.407 -9.663 -4.399 1.00 91.94 93 SER A CA 1
ATOM 725 C C . SER A 1 93 ? -10.013 -10.086 -3.059 1.00 91.94 93 SER A C 1
ATOM 727 O O . SER A 1 93 ? -10.581 -9.286 -2.312 1.00 91.94 93 SER A O 1
ATOM 729 N N . VAL A 1 94 ? -9.955 -11.385 -2.769 1.00 90.06 94 VAL A N 1
ATOM 730 C CA . VAL A 1 94 ? -10.632 -11.988 -1.613 1.00 90.06 94 VAL A CA 1
ATOM 731 C C . VAL A 1 94 ? -10.137 -11.444 -0.272 1.00 90.06 94 VAL A C 1
ATOM 733 O O . VAL A 1 94 ? -10.947 -11.339 0.653 1.00 90.06 94 VAL A O 1
ATOM 736 N N . ASN A 1 95 ? -8.855 -11.070 -0.148 1.00 90.12 95 ASN A N 1
ATOM 737 C CA . ASN A 1 95 ? -8.323 -10.554 1.115 1.00 90.12 95 ASN A CA 1
ATOM 738 C C . ASN A 1 95 ? -8.767 -9.109 1.338 1.00 90.12 95 ASN A C 1
ATOM 740 O O . ASN A 1 95 ? -9.314 -8.830 2.400 1.00 90.12 95 ASN A O 1
ATOM 744 N N . VAL A 1 96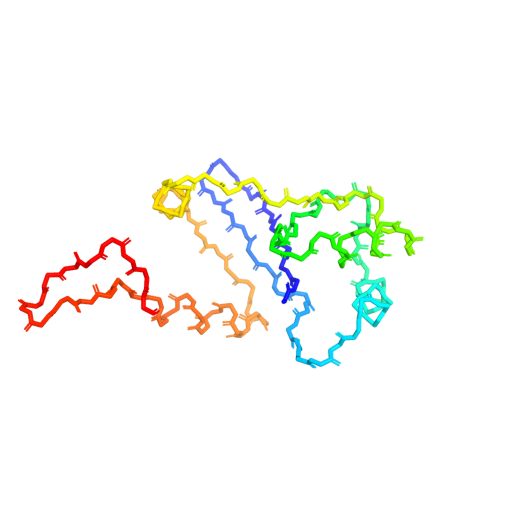 ? -8.682 -8.243 0.320 1.00 89.12 96 VAL A N 1
ATOM 745 C CA . VAL A 1 96 ? -9.270 -6.888 0.380 1.00 89.12 96 VAL A CA 1
ATOM 746 C C . VAL A 1 96 ? -10.758 -6.937 0.745 1.00 89.12 96 VAL A C 1
ATOM 748 O O . VAL A 1 96 ? -11.194 -6.228 1.648 1.00 89.12 96 VAL A O 1
ATOM 751 N N . ILE A 1 97 ? -11.552 -7.810 0.111 1.00 89.00 97 ILE A N 1
ATOM 752 C CA . ILE A 1 97 ? -12.985 -7.956 0.435 1.00 89.00 97 ILE A CA 1
ATOM 753 C C . ILE A 1 97 ? -13.177 -8.368 1.900 1.00 89.00 97 ILE A C 1
ATOM 755 O O . ILE A 1 97 ? -14.079 -7.872 2.578 1.00 89.00 97 ILE A O 1
ATOM 759 N N . LYS A 1 98 ? -12.349 -9.291 2.399 1.00 88.38 98 LYS A N 1
ATOM 760 C CA . LYS A 1 98 ? -12.403 -9.746 3.789 1.00 88.38 98 LYS A CA 1
ATOM 761 C C . LYS A 1 98 ? -12.015 -8.630 4.760 1.00 88.38 98 LYS A C 1
ATOM 763 O O . LYS A 1 98 ? -12.680 -8.484 5.780 1.00 88.38 98 LYS A O 1
ATOM 768 N N . GLU A 1 99 ? -10.976 -7.859 4.463 1.00 87.31 99 GLU A N 1
ATOM 769 C CA . GLU A 1 99 ? -10.525 -6.736 5.291 1.00 87.31 99 GLU A CA 1
ATOM 770 C C . GLU A 1 99 ? -11.595 -5.641 5.351 1.00 87.31 99 GLU A C 1
ATOM 772 O O . GLU A 1 99 ? -11.993 -5.247 6.443 1.00 87.31 99 GLU A O 1
ATOM 777 N N . LEU A 1 100 ? -12.173 -5.251 4.210 1.00 86.69 100 LEU A N 1
ATOM 778 C CA . LEU A 1 100 ? -13.251 -4.257 4.156 1.00 86.69 100 LEU A CA 1
ATOM 779 C C . LEU A 1 100 ? -14.513 -4.694 4.913 1.00 86.69 100 LEU A C 1
ATOM 781 O O . LEU A 1 100 ? -15.155 -3.873 5.557 1.00 86.69 100 LEU A O 1
ATOM 785 N N . ARG A 1 101 ? -14.881 -5.982 4.856 1.00 84.38 101 ARG A N 1
ATOM 786 C CA . ARG A 1 101 ? -16.063 -6.509 5.567 1.00 84.38 101 ARG A CA 1
ATOM 787 C C . ARG A 1 101 ? -15.885 -6.589 7.078 1.00 84.38 101 ARG A C 1
ATOM 789 O O . ARG A 1 101 ? -16.874 -6.502 7.795 1.00 84.38 101 ARG A O 1
ATOM 796 N N . ASN A 1 102 ? -14.660 -6.828 7.538 1.00 84.00 102 ASN A N 1
ATOM 797 C CA . ASN A 1 102 ? -14.359 -6.944 8.965 1.00 84.00 102 ASN A CA 1
ATOM 798 C C . ASN A 1 102 ? -13.947 -5.607 9.587 1.00 84.00 102 ASN A C 1
ATOM 800 O O . ASN A 1 102 ? -13.828 -5.531 10.806 1.00 84.00 102 ASN A O 1
ATOM 804 N N . TYR A 1 103 ? -13.720 -4.575 8.772 1.00 79.25 103 TYR A N 1
ATOM 805 C CA . TYR A 1 103 ? -13.315 -3.267 9.254 1.00 79.25 103 TYR A CA 1
ATOM 806 C C . TYR A 1 103 ? -14.393 -2.666 10.161 1.00 79.25 103 TYR A C 1
ATOM 808 O O . TYR A 1 103 ? -15.513 -2.390 9.725 1.00 79.25 103 TYR A O 1
ATOM 816 N N . GLN A 1 104 ? -14.037 -2.439 11.423 1.00 77.06 104 GLN A N 1
ATOM 817 C CA . GLN A 1 104 ? -14.901 -1.808 12.412 1.00 77.06 104 GLN A CA 1
ATOM 818 C C . GLN A 1 104 ? -14.116 -0.801 13.254 1.00 77.06 104 GLN A C 1
ATOM 820 O O . GLN A 1 104 ? -12.910 -0.935 13.465 1.00 77.06 104 GLN A O 1
ATOM 825 N N . TRP A 1 105 ? -14.803 0.231 13.742 1.00 76.00 105 TRP A N 1
ATOM 826 C CA . TRP A 1 105 ? -14.230 1.131 14.737 1.00 76.00 105 TRP A CA 1
ATOM 827 C C . TRP A 1 105 ? -14.104 0.401 16.071 1.00 76.00 105 TRP A C 1
ATOM 829 O O . TRP A 1 105 ? -15.069 -0.221 16.526 1.00 76.00 105 TRP A O 1
ATOM 839 N N . ALA A 1 106 ? -12.942 0.516 16.717 1.00 70.38 106 ALA A N 1
ATOM 840 C CA . ALA A 1 106 ? -12.729 -0.057 18.036 1.00 70.38 106 ALA A CA 1
ATOM 841 C C . ALA A 1 106 ? -13.735 0.541 19.019 1.00 70.38 106 ALA A C 1
ATOM 843 O O . ALA A 1 106 ? -13.930 1.756 19.053 1.00 70.38 106 ALA A O 1
ATOM 844 N N . LYS A 1 107 ? -14.375 -0.289 19.837 1.00 71.81 107 LYS A N 1
ATOM 845 C CA . LYS A 1 107 ? -15.332 0.181 20.849 1.00 71.81 107 LYS A CA 1
ATOM 846 C C . LYS A 1 107 ? -14.676 0.224 22.222 1.00 71.81 107 LYS A C 1
ATOM 848 O O . LYS A 1 107 ? -13.889 -0.650 22.581 1.00 71.81 107 LYS A O 1
ATOM 853 N N . ASP A 1 108 ? -14.990 1.249 23.007 1.00 66.88 108 ASP A N 1
ATOM 854 C CA . ASP A 1 108 ? -14.633 1.261 24.421 1.00 66.88 108 ASP A CA 1
ATOM 855 C C . ASP A 1 108 ? -15.477 0.241 25.213 1.00 66.88 108 ASP A C 1
ATOM 857 O O . ASP A 1 108 ? -16.448 -0.336 24.715 1.00 66.88 108 ASP A O 1
ATOM 861 N N . LYS A 1 109 ? -15.125 0.026 26.486 1.00 67.81 109 LYS A N 1
ATOM 862 C CA . LYS A 1 109 ? -15.848 -0.886 27.394 1.00 67.81 109 LYS A CA 1
ATOM 863 C C . LYS A 1 109 ? -17.321 -0.501 27.621 1.00 67.81 109 LYS A C 1
ATOM 865 O O . LYS A 1 109 ? -18.066 -1.289 28.194 1.00 67.81 109 LYS A O 1
ATOM 870 N N . HIS A 1 110 ? -17.728 0.692 27.197 1.00 70.62 110 HIS A N 1
ATOM 871 C CA . HIS A 1 110 ? -19.073 1.248 27.301 1.00 70.62 110 HIS A CA 1
ATOM 872 C C . HIS A 1 110 ? -19.791 1.318 25.938 1.00 70.62 110 HIS A C 1
ATOM 874 O O . HIS A 1 110 ? -20.888 1.867 25.858 1.00 70.62 110 HIS A O 1
ATOM 880 N N . GLY A 1 111 ? -19.212 0.744 24.876 1.00 61.38 111 GLY A N 1
ATOM 881 C CA . GLY A 1 111 ? -19.798 0.690 23.536 1.00 61.38 111 GLY A CA 1
ATOM 882 C C . GLY A 1 111 ? -19.611 1.955 22.693 1.00 61.38 111 GLY A C 1
ATOM 883 O O . GLY A 1 111 ? -20.179 2.031 21.604 1.00 61.38 111 GLY A O 1
ATOM 884 N N . LYS A 1 112 ? -18.829 2.940 23.152 1.00 68.81 112 LYS A N 1
ATOM 885 C CA . LYS A 1 112 ? -18.536 4.156 22.387 1.00 68.81 112 LYS A CA 1
ATOM 886 C C . LYS A 1 112 ? -17.437 3.886 21.366 1.00 68.81 112 LYS A C 1
ATOM 888 O O . LYS A 1 112 ? -16.384 3.353 21.710 1.00 68.81 112 LYS A O 1
ATOM 893 N N . GLU A 1 113 ? -17.666 4.293 20.123 1.00 65.94 113 GLU A N 1
ATOM 894 C CA . GLU A 1 113 ? -16.671 4.190 19.057 1.00 65.94 113 GLU A CA 1
ATOM 895 C C . GLU A 1 113 ? -15.454 5.070 19.380 1.00 65.94 113 GLU A C 1
ATOM 897 O O . GLU A 1 113 ? -15.550 6.281 19.609 1.00 65.94 113 GLU A O 1
ATOM 902 N N . LEU A 1 114 ? -14.288 4.439 19.434 1.00 63.38 114 LEU A N 1
ATOM 903 C CA . LEU A 1 114 ? -12.993 5.084 19.536 1.00 63.38 114 LEU A CA 1
ATOM 904 C C . LEU A 1 114 ? -12.565 5.519 18.133 1.00 63.38 114 LEU A C 1
ATOM 906 O O . LEU A 1 114 ? -12.804 4.831 17.147 1.00 63.38 114 LEU A O 1
ATOM 910 N N . LYS A 1 115 ? -11.845 6.643 18.039 1.00 62.12 115 LYS A N 1
ATOM 911 C CA . LYS A 1 115 ? -11.232 7.136 16.788 1.00 62.12 115 LYS A CA 1
ATOM 912 C C . LYS A 1 115 ? -10.009 6.302 16.364 1.00 62.12 115 LYS A C 1
ATOM 914 O O . LYS A 1 115 ? -8.974 6.858 15.995 1.00 62.12 115 LYS A O 1
ATOM 919 N N . LYS A 1 116 ? -10.086 4.982 16.530 1.00 63.56 116 LYS A N 1
ATOM 920 C CA . LYS A 1 116 ? -9.065 4.004 16.164 1.00 63.56 116 LYS A CA 1
ATOM 921 C C . LYS A 1 116 ? -9.758 2.802 15.513 1.00 63.56 116 LYS A C 1
ATOM 923 O O . LYS A 1 116 ? -10.737 2.326 16.085 1.00 63.56 116 LYS A O 1
ATOM 928 N N . PRO A 1 117 ? -9.281 2.325 14.355 1.00 63.34 117 PRO A N 1
ATOM 929 C CA . PRO A 1 117 ? -9.764 1.070 13.786 1.00 63.34 117 PRO A CA 1
ATOM 930 C C . PRO A 1 117 ? -9.385 -0.127 14.668 1.00 63.34 117 PRO A C 1
ATOM 932 O O . PRO A 1 117 ? -8.355 -0.074 15.349 1.00 63.34 117 PRO A O 1
ATOM 935 N N . GLU A 1 118 ? -10.227 -1.163 14.654 1.00 55.06 118 GLU A N 1
ATOM 936 C CA . GLU A 1 118 ? -10.003 -2.477 15.284 1.00 55.06 118 GLU A CA 1
ATOM 937 C C . GLU A 1 118 ? -9.436 -3.501 14.295 1.00 55.06 118 GLU A C 1
ATOM 939 O O . GLU A 1 118 ? -9.851 -3.476 13.112 1.00 55.06 118 GLU A O 1
#

pLDDT: mean 86.13, std 8.79, range [55.06, 95.5]

Sequence (118 aa):
ALIEVHRINDTTIGLQEVIYSKGLTNKDIYEKAKDLGVDFGTECIADSAEPKSIEELYQHGWTMIYPAVKGKDSINNGIQLLQQFDIVVTKSSVNVIKELRNYQWAKDKHGKELKKPE

Radius of gyration: 16.19 Å; chains: 1; bounding box: 37×27×43 Å

Foldseek 3Di:
DDWDWDDPDPFAIEIEDQDDDPDDALVNVLVSCVVSVPDLVDAAEDAPVCVVSQVVNCVVPSVRYDYDDDDPCCVLVVVVVCVSHHYHYDPVPVVVVVCVVPWDFDADPVRHGDPDID